Protein AF-M1ER18-F1 (afdb_monomer_lite)

Radius of gyration: 26.89 Å; chains: 1; bounding box: 60×54×52 Å

Secondary structure (DSSP, 8-state):
----------TTTTS-HHHHHHHHHHHHHHHTSPPPPHHHHHHHHHHHHHHHGGG-TTT-GGGGGG-TTS--S-----

Foldseek 3Di:
DDDDDPPDPPPVVVDDPVRVVVVVVVVVVVVPDDDDDCVPVVVVVVVVVVVCQVVDCVNPVVNCVPPPPPPPDDDDDD

Organism: Mustela putorius furo (NCBI:txid9669)

InterPro domains:
  IPR015898 G-protein, gamma subunit-like domain [PF00631] (15-78)
  IPR015898 G-protein, gamma subunit-like domain [PS50058] (13-78)
  IPR015898 G-protein, gamma subunit-like domain [SM00224] (17-78)
  IPR015898 G-protein, gamma subunit-like domain [SM01224] (14-78)
  IPR015898 G-protein, gamma subunit-like domain [cd00068] (17-73)
  IPR036284 G-protein gamma-like domain superfamily [G3DSA:4.10.260.10] (10-77)
  IPR036284 G-protein gamma-like domain superfamily [SSF48670] (10-73)
  IPR039227 Guanine nucleotide-binding protein G(I)/G(S)/G(O) subunit gamma-13 [PTHR15936] (11-78)

Sequence (78 aa):
PRLATSEAPDAMEEWDVPQMKKEVESLKYQLAFKREMSSKTIPELLKWIEDGIPKDPFLNPDLMKNNPWVEKGKCAIL

Structure (mmCIF, N/CA/C/O backbone):
data_AF-M1ER18-F1
#
_entry.id   AF-M1ER18-F1
#
loop_
_atom_site.group_PDB
_atom_site.id
_atom_site.type_symbol
_atom_site.label_atom_id
_atom_site.label_alt_id
_atom_site.label_comp_id
_atom_site.label_asym_id
_atom_site.label_entity_id
_atom_site.label_seq_id
_atom_site.pdbx_PDB_ins_code
_atom_site.Cartn_x
_atom_site.Cartn_y
_atom_site.Cartn_z
_atom_site.occupancy
_atom_site.B_iso_or_equiv
_atom_site.auth_seq_id
_atom_site.auth_comp_id
_atom_site.auth_asym_id
_atom_site.auth_atom_id
_atom_site.pdbx_PDB_model_num
ATOM 1 N N . PRO A 1 1 ? 45.304 20.717 6.930 1.00 44.88 1 PRO A N 1
ATOM 2 C CA . PRO A 1 1 ? 44.646 19.402 7.139 1.00 44.88 1 PRO A CA 1
ATOM 3 C C . PRO A 1 1 ? 43.780 19.038 5.920 1.00 44.88 1 PRO A C 1
ATOM 5 O O . PRO A 1 1 ? 42.752 19.669 5.702 1.00 44.88 1 PRO A O 1
ATOM 8 N N . ARG A 1 2 ? 44.242 18.107 5.070 1.00 43.94 2 ARG A N 1
ATOM 9 C CA . ARG A 1 2 ? 43.435 17.563 3.962 1.00 43.94 2 ARG A CA 1
ATOM 10 C C . ARG A 1 2 ? 42.340 16.678 4.558 1.00 43.94 2 ARG A C 1
ATOM 12 O O . ARG A 1 2 ? 42.655 15.773 5.323 1.00 43.94 2 ARG A O 1
ATOM 19 N N . LEU A 1 3 ? 41.084 16.964 4.224 1.00 50.09 3 LEU A N 1
ATOM 20 C CA . LEU A 1 3 ? 39.963 16.060 4.470 1.00 50.09 3 LEU A CA 1
ATOM 21 C C . LEU A 1 3 ? 40.244 14.752 3.723 1.00 50.09 3 LEU A C 1
ATOM 23 O O . LEU A 1 3 ? 40.497 14.779 2.520 1.00 50.09 3 LEU A O 1
ATOM 27 N N . ALA A 1 4 ? 40.263 13.639 4.454 1.00 49.12 4 ALA A N 1
ATOM 28 C CA . ALA A 1 4 ? 40.376 12.309 3.882 1.00 49.12 4 ALA A CA 1
ATOM 29 C C . ALA A 1 4 ? 39.144 12.059 3.004 1.00 49.12 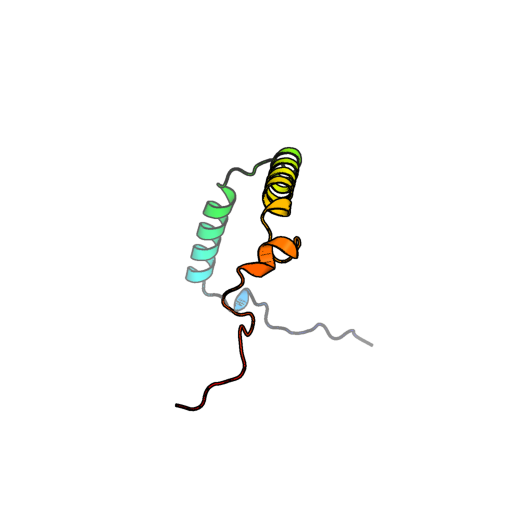4 ALA A C 1
ATOM 31 O O . ALA A 1 4 ? 38.024 11.957 3.502 1.00 49.12 4 ALA A O 1
ATOM 32 N N . THR A 1 5 ? 39.349 12.020 1.692 1.00 55.31 5 THR A N 1
ATOM 33 C CA . THR A 1 5 ? 38.384 11.461 0.751 1.00 55.31 5 THR A CA 1
ATOM 34 C C . THR A 1 5 ? 38.271 9.977 1.072 1.00 55.31 5 THR A C 1
ATOM 36 O O . THR A 1 5 ? 39.277 9.271 1.045 1.00 55.31 5 THR A O 1
ATOM 39 N N . SER A 1 6 ? 37.081 9.513 1.448 1.00 58.69 6 SER A N 1
ATOM 40 C CA . SER A 1 6 ? 36.815 8.094 1.654 1.00 58.69 6 SER A CA 1
ATOM 41 C C . SER A 1 6 ? 37.034 7.351 0.335 1.00 58.69 6 SER A C 1
ATOM 43 O O . SER A 1 6 ? 36.206 7.455 -0.567 1.00 58.69 6 SER A O 1
ATOM 45 N N . GLU A 1 7 ? 38.140 6.621 0.220 1.00 59.22 7 GLU A N 1
ATOM 46 C CA . GLU A 1 7 ? 38.378 5.622 -0.828 1.00 59.22 7 GLU A CA 1
ATOM 47 C C . GLU A 1 7 ? 37.494 4.393 -0.557 1.00 59.22 7 GLU A C 1
ATOM 49 O O . GLU A 1 7 ? 37.975 3.308 -0.241 1.00 59.22 7 GLU A O 1
ATOM 54 N N . ALA A 1 8 ? 36.173 4.568 -0.601 1.00 61.34 8 ALA A N 1
ATOM 55 C CA . ALA A 1 8 ? 35.307 3.427 -0.852 1.00 61.34 8 ALA A CA 1
ATOM 56 C C . ALA A 1 8 ? 35.462 3.097 -2.346 1.00 61.34 8 ALA A C 1
ATOM 58 O O . ALA A 1 8 ? 35.374 4.030 -3.151 1.00 61.34 8 ALA A O 1
ATOM 59 N N . PRO A 1 9 ? 35.731 1.835 -2.730 1.00 58.56 9 PRO A N 1
ATOM 60 C CA . PRO A 1 9 ? 35.715 1.457 -4.138 1.00 58.56 9 PRO A CA 1
ATOM 61 C C . PRO A 1 9 ? 34.361 1.864 -4.721 1.00 58.56 9 PRO A C 1
ATOM 63 O O . PRO A 1 9 ? 33.323 1.660 -4.083 1.00 58.56 9 PRO A O 1
ATOM 66 N N . ASP A 1 10 ? 34.378 2.512 -5.885 1.00 61.56 10 ASP A N 1
ATOM 67 C CA . ASP A 1 10 ? 33.153 2.962 -6.531 1.00 61.56 10 ASP A CA 1
ATOM 68 C C . ASP A 1 10 ? 32.321 1.712 -6.838 1.00 61.56 10 ASP A C 1
ATOM 70 O O . ASP A 1 10 ? 32.745 0.847 -7.601 1.00 61.56 10 ASP A O 1
ATOM 74 N N . ALA A 1 11 ? 31.161 1.560 -6.194 1.00 61.12 11 ALA A N 1
ATOM 75 C CA . ALA A 1 11 ? 30.362 0.334 -6.275 1.00 61.12 11 ALA A CA 1
ATOM 76 C C . ALA A 1 11 ? 29.915 0.015 -7.716 1.00 61.12 11 ALA A C 1
ATOM 78 O O . ALA A 1 11 ? 29.488 -1.102 -7.992 1.00 61.12 11 ALA A O 1
ATOM 79 N N . MET A 1 12 ? 30.017 0.982 -8.638 1.00 60.97 12 MET A N 1
ATOM 80 C CA . MET A 1 12 ? 29.808 0.780 -10.074 1.00 60.97 12 MET A CA 1
ATOM 81 C C . MET A 1 12 ? 31.000 0.143 -10.801 1.00 60.97 12 MET A C 1
ATOM 83 O O . MET A 1 12 ? 30.794 -0.477 -11.839 1.00 60.97 12 MET A O 1
ATOM 87 N N . GLU A 1 13 ? 32.223 0.289 -10.292 1.00 63.31 13 GLU A N 1
ATOM 88 C CA . GLU A 1 13 ? 33.437 -0.290 -10.888 1.00 63.31 13 GLU A CA 1
ATOM 89 C C . GLU A 1 13 ? 33.548 -1.798 -10.596 1.00 63.31 13 GLU A C 1
ATOM 91 O O . GLU A 1 13 ? 34.200 -2.537 -11.329 1.00 63.31 13 GLU A O 1
ATOM 96 N N . GLU A 1 14 ? 32.844 -2.273 -9.563 1.00 66.56 14 GLU A N 1
ATOM 97 C CA . GLU A 1 14 ? 32.750 -3.690 -9.191 1.00 66.56 14 GLU A CA 1
ATOM 98 C C . GLU A 1 14 ? 31.805 -4.497 -10.108 1.00 66.56 14 GLU A C 1
ATOM 100 O O . GLU A 1 14 ? 31.888 -5.724 -10.164 1.00 66.56 14 GLU A O 1
ATOM 105 N N . TRP A 1 15 ? 30.908 -3.834 -10.850 1.00 67.38 15 TRP A N 1
ATOM 106 C CA . TRP A 1 15 ? 29.888 -4.506 -11.660 1.00 67.38 15 TRP A CA 1
ATOM 107 C C . TRP A 1 15 ? 30.406 -4.809 -13.066 1.00 67.38 15 TRP A C 1
ATOM 109 O O . TRP A 1 15 ? 30.923 -3.935 -13.762 1.00 67.38 15 TRP A O 1
ATOM 119 N N . ASP A 1 16 ? 30.213 -6.046 -13.531 1.00 81.88 16 ASP A N 1
ATOM 120 C CA . ASP A 1 16 ? 30.582 -6.410 -14.897 1.00 81.88 16 ASP A CA 1
ATOM 121 C C . ASP A 1 16 ? 29.633 -5.781 -15.945 1.00 81.88 16 ASP A C 1
ATOM 123 O O . ASP A 1 16 ? 28.468 -5.448 -15.692 1.00 81.88 16 ASP A O 1
ATOM 127 N N . VAL A 1 17 ? 30.140 -5.586 -17.169 1.00 86.31 17 VAL A N 1
ATOM 128 C CA . VAL A 1 17 ? 29.373 -4.979 -18.275 1.00 86.31 17 VAL A CA 1
ATOM 129 C C . VAL A 1 17 ? 28.046 -5.720 -18.558 1.00 86.31 17 VAL A C 1
ATOM 131 O O . VAL A 1 17 ? 27.041 -5.050 -18.827 1.00 86.31 17 VAL A O 1
ATOM 134 N N . PRO A 1 18 ? 27.979 -7.069 -18.536 1.00 89.31 18 PRO A N 1
ATOM 135 C CA . PRO A 1 18 ? 26.714 -7.803 -18.620 1.00 89.31 18 PRO A CA 1
ATOM 136 C C . PRO A 1 18 ? 25.680 -7.428 -17.547 1.00 89.31 18 PRO A C 1
ATOM 138 O O . PRO A 1 18 ? 24.509 -7.218 -17.883 1.00 89.31 18 PRO A O 1
ATOM 141 N N . GLN A 1 19 ? 26.089 -7.308 -16.286 1.00 89.62 19 GLN A N 1
ATOM 142 C CA . GLN A 1 19 ? 25.224 -6.951 -15.166 1.00 89.62 19 GLN A CA 1
ATOM 143 C C . GLN A 1 19 ? 24.681 -5.531 -15.333 1.00 89.62 19 GLN A C 1
ATOM 145 O O . GLN A 1 19 ? 23.472 -5.319 -15.226 1.00 89.62 19 GLN A O 1
ATOM 150 N N . MET A 1 20 ? 25.529 -4.579 -15.728 1.00 88.56 20 MET A N 1
ATOM 151 C CA . MET A 1 20 ? 25.088 -3.212 -16.028 1.00 88.56 20 MET A CA 1
ATOM 152 C C . MET A 1 20 ? 24.036 -3.167 -17.142 1.00 88.56 20 MET A C 1
ATOM 154 O O . MET A 1 20 ? 23.043 -2.447 -17.037 1.00 88.56 20 MET A O 1
ATOM 158 N N . LYS A 1 21 ? 24.209 -3.955 -18.212 1.00 92.75 21 LYS A N 1
ATOM 159 C CA . LYS A 1 21 ? 23.215 -4.034 -19.297 1.00 92.75 21 LYS A CA 1
ATOM 160 C C . LYS A 1 21 ? 21.875 -4.565 -18.796 1.00 92.75 21 LYS A C 1
ATOM 162 O O . LYS A 1 21 ? 20.836 -4.037 -19.184 1.00 92.75 21 LYS A O 1
ATOM 167 N N . LYS A 1 22 ? 21.892 -5.574 -17.922 1.00 94.50 2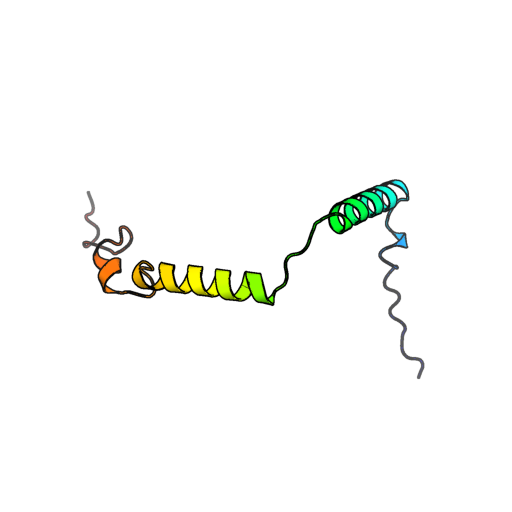2 LYS A N 1
ATOM 168 C CA . LYS A 1 22 ? 20.677 -6.114 -17.304 1.00 94.50 22 LYS A CA 1
ATOM 169 C C . LYS A 1 22 ? 19.952 -5.054 -16.470 1.00 94.50 22 LYS A C 1
ATOM 171 O O . LYS A 1 22 ? 18.733 -4.940 -16.587 1.00 94.50 22 LYS A O 1
ATOM 176 N N . GLU A 1 23 ? 20.678 -4.251 -15.696 1.00 93.44 23 GLU A N 1
ATOM 177 C CA . GLU A 1 23 ? 20.069 -3.150 -14.938 1.00 93.44 23 GLU A CA 1
ATOM 178 C C . GLU A 1 23 ? 19.495 -2.066 -15.843 1.00 93.44 23 GLU A C 1
ATOM 180 O O . GLU A 1 23 ? 18.393 -1.582 -15.599 1.00 93.44 23 GLU A O 1
ATOM 185 N N . VAL A 1 24 ? 20.179 -1.720 -16.934 1.00 95.25 24 VAL A N 1
ATOM 186 C CA . VAL A 1 24 ? 19.649 -0.762 -17.913 1.00 95.25 24 VAL A CA 1
ATOM 187 C C . VAL A 1 24 ? 18.323 -1.254 -18.500 1.00 95.25 24 VAL A C 1
ATOM 189 O O . VAL A 1 24 ? 17.376 -0.473 -18.606 1.00 95.25 24 VAL A O 1
ATOM 192 N N . GLU A 1 25 ? 18.215 -2.538 -18.843 1.00 96.94 25 GLU A N 1
ATOM 193 C CA . GLU A 1 25 ? 16.954 -3.113 -19.328 1.00 96.94 25 GLU A CA 1
ATOM 194 C C . GLU A 1 25 ? 15.873 -3.156 -18.234 1.00 96.94 25 GLU A C 1
ATOM 196 O O . GLU A 1 25 ? 14.717 -2.813 -18.498 1.00 96.94 25 GLU A O 1
ATOM 201 N N . SER A 1 26 ? 16.243 -3.473 -16.989 1.00 96.88 26 SER A N 1
ATOM 202 C CA . SER A 1 26 ? 15.347 -3.385 -15.826 1.00 96.88 26 SER A CA 1
ATOM 203 C C . SER A 1 26 ? 14.799 -1.965 -15.634 1.00 96.88 26 SER A C 1
ATOM 205 O O . SER A 1 26 ? 13.595 -1.776 -15.454 1.00 96.88 26 SER A O 1
ATOM 207 N N . LEU A 1 27 ? 15.652 -0.945 -15.743 1.00 97.00 27 LEU A N 1
ATOM 208 C CA . LEU A 1 27 ? 15.267 0.459 -15.603 1.00 97.00 27 LEU A CA 1
ATOM 209 C C . LEU A 1 27 ? 14.375 0.932 -16.755 1.00 97.00 27 LEU A C 1
ATOM 211 O O . LEU A 1 27 ? 13.395 1.637 -16.512 1.00 97.00 27 LEU A 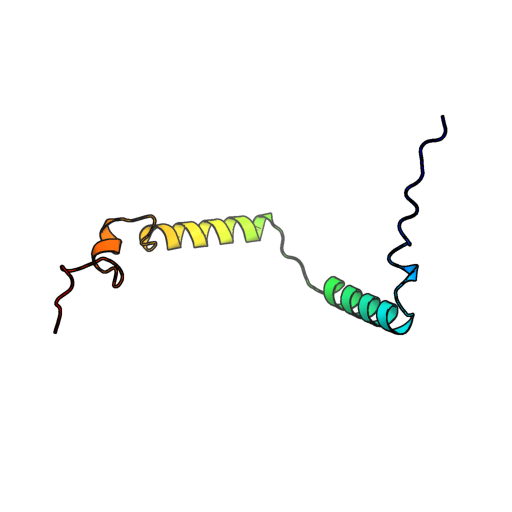O 1
ATOM 215 N N . LYS A 1 28 ? 14.657 0.521 -17.998 1.00 97.38 28 LYS A N 1
ATOM 216 C CA . LYS A 1 28 ? 13.777 0.799 -19.147 1.00 97.38 28 LYS A CA 1
ATOM 217 C C . LYS A 1 28 ? 12.387 0.203 -18.940 1.00 97.38 28 LYS A C 1
ATOM 219 O O . LYS A 1 28 ? 11.392 0.880 -19.195 1.00 97.38 28 LYS A O 1
ATOM 224 N N . TYR A 1 29 ? 12.321 -1.032 -18.444 1.00 97.69 29 TYR A N 1
ATOM 225 C CA . TYR A 1 29 ? 11.059 -1.680 -18.101 1.00 97.69 29 TYR A CA 1
ATOM 226 C C . TYR A 1 29 ? 10.315 -0.910 -17.001 1.00 97.69 29 TYR A C 1
ATOM 228 O O . TYR A 1 29 ? 9.140 -0.583 -17.163 1.00 97.69 29 TYR A O 1
ATOM 236 N N . GLN A 1 30 ? 11.010 -0.531 -15.925 1.00 96.75 30 GLN A N 1
ATOM 237 C C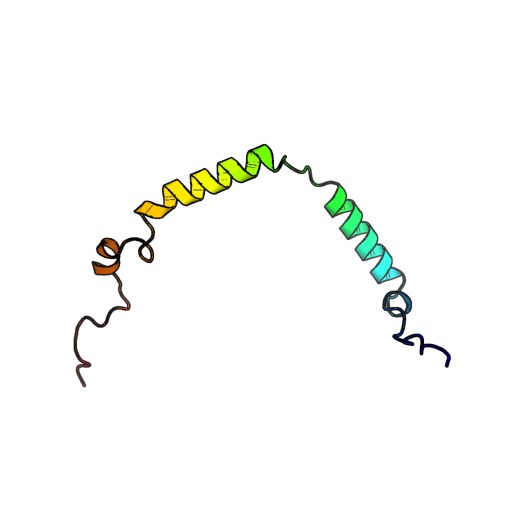A . GLN A 1 30 ? 10.426 0.253 -14.834 1.00 96.75 30 GLN A CA 1
ATOM 238 C C . GLN A 1 30 ? 9.926 1.635 -15.289 1.00 96.75 30 GLN A C 1
ATOM 240 O O . GLN A 1 30 ? 8.896 2.128 -14.826 1.00 96.75 30 GLN A O 1
ATOM 245 N N . LEU A 1 31 ? 10.634 2.274 -16.219 1.00 96.56 31 LEU A N 1
ATOM 246 C CA . LEU A 1 31 ? 10.250 3.573 -16.765 1.00 96.56 31 LEU A CA 1
ATOM 247 C C . LEU A 1 31 ? 8.941 3.507 -17.565 1.00 96.56 31 LEU A C 1
ATOM 249 O O . LEU A 1 31 ? 8.190 4.483 -17.574 1.00 96.56 31 LEU A O 1
ATOM 253 N N . ALA A 1 32 ? 8.658 2.368 -18.202 1.00 96.44 32 ALA A N 1
ATOM 254 C CA . ALA A 1 32 ? 7.460 2.165 -19.012 1.00 96.44 32 ALA A CA 1
ATOM 255 C C . ALA A 1 32 ? 6.164 2.055 -18.185 1.00 96.44 32 ALA A C 1
ATOM 257 O O . ALA A 1 32 ? 5.070 2.140 -18.751 1.00 96.44 32 ALA A O 1
ATOM 258 N N . PHE A 1 33 ? 6.251 1.901 -16.858 1.00 95.88 33 PHE A N 1
ATOM 259 C CA . PHE A 1 33 ? 5.064 1.878 -16.007 1.00 95.88 33 PHE A CA 1
ATOM 260 C C . PHE A 1 33 ? 4.357 3.235 -15.991 1.00 95.88 33 PHE A C 1
ATOM 262 O O . PHE A 1 33 ? 4.926 4.276 -15.646 1.00 95.88 33 PHE A O 1
ATOM 269 N N . LYS A 1 34 ? 3.061 3.208 -16.309 1.00 95.81 34 LYS A N 1
ATOM 270 C CA . LYS A 1 34 ? 2.184 4.367 -16.149 1.00 95.81 34 LYS A CA 1
ATOM 271 C C . LYS A 1 34 ? 1.963 4.617 -14.662 1.00 95.81 34 LYS A C 1
ATOM 273 O O . LYS A 1 34 ? 1.487 3.740 -13.948 1.00 95.81 34 LYS A O 1
ATOM 278 N N . ARG A 1 35 ? 2.307 5.822 -14.213 1.00 95.62 35 ARG A N 1
ATOM 279 C CA . ARG A 1 35 ? 2.081 6.270 -12.837 1.00 95.62 35 ARG A CA 1
ATOM 280 C C . ARG A 1 35 ? 0.707 6.910 -12.730 1.00 95.62 35 ARG A C 1
ATOM 282 O O . ARG A 1 35 ? 0.297 7.648 -13.627 1.00 95.62 35 ARG A O 1
ATOM 289 N N . GLU A 1 36 ? 0.027 6.653 -11.625 1.00 95.38 36 GLU A N 1
ATOM 290 C CA . GLU A 1 36 ? -1.178 7.384 -11.261 1.00 95.38 36 GLU A CA 1
ATOM 291 C C . GLU A 1 36 ? -0.833 8.587 -10.378 1.00 95.38 36 GLU A C 1
ATOM 293 O O . GLU A 1 36 ? 0.184 8.603 -9.683 1.00 95.38 36 GLU A O 1
ATOM 298 N N . MET A 1 37 ? -1.667 9.626 -10.436 1.00 97.31 37 MET A N 1
ATOM 299 C CA . MET A 1 37 ? -1.492 10.814 -9.610 1.00 97.31 37 MET A CA 1
ATOM 300 C C . MET A 1 37 ? -1.748 10.483 -8.142 1.00 97.31 37 MET A C 1
ATOM 302 O O . MET A 1 37 ? -2.799 9.938 -7.807 1.00 97.31 37 MET A O 1
ATOM 306 N N . SER A 1 38 ? -0.858 10.923 -7.253 1.00 97.00 38 SER A N 1
ATOM 307 C CA . SER A 1 38 ? -1.043 10.761 -5.805 1.00 97.00 38 SER A CA 1
ATOM 308 C C . SER A 1 38 ? -2.331 11.413 -5.297 1.00 97.00 38 SER A C 1
ATOM 310 O O . SER A 1 38 ? -2.940 10.927 -4.354 1.00 97.00 38 SER A O 1
ATOM 312 N N . SER A 1 39 ? -2.797 12.482 -5.952 1.00 97.38 39 SER A N 1
ATOM 313 C CA . SER A 1 39 ? -4.084 13.116 -5.641 1.00 97.38 39 SER A CA 1
ATOM 314 C C . SER A 1 39 ? -5.299 12.220 -5.900 1.00 97.38 39 SER A C 1
ATOM 316 O O . SER A 1 39 ? -6.373 12.528 -5.395 1.00 97.38 39 SER A O 1
ATOM 318 N N . LYS A 1 40 ? -5.147 11.134 -6.667 1.00 96.38 40 LYS A N 1
ATOM 319 C CA . LYS A 1 40 ? -6.174 10.102 -6.864 1.00 96.38 40 LYS A CA 1
ATOM 320 C C . LYS A 1 40 ? -5.964 8.914 -5.932 1.00 96.38 40 LYS A C 1
ATOM 322 O O . LYS A 1 40 ? -6.884 8.534 -5.218 1.00 96.38 40 LYS A O 1
ATOM 327 N N . THR A 1 41 ? -4.741 8.385 -5.883 1.00 97.38 41 THR A N 1
ATOM 328 C CA . THR A 1 41 ? -4.457 7.156 -5.126 1.00 97.38 41 THR A CA 1
ATOM 329 C C . THR A 1 41 ? -4.526 7.355 -3.613 1.00 97.38 41 THR A C 1
ATOM 331 O O . THR A 1 41 ? -4.939 6.446 -2.899 1.00 97.38 41 THR A O 1
ATOM 334 N N . ILE A 1 42 ? -4.168 8.538 -3.099 1.00 98.00 42 ILE A N 1
ATOM 335 C CA . ILE A 1 42 ? -4.221 8.816 -1.656 1.00 98.00 42 ILE A CA 1
ATOM 336 C C . ILE A 1 42 ? -5.671 8.811 -1.141 1.00 98.00 42 ILE A C 1
ATOM 338 O O . ILE A 1 42 ? -5.931 8.087 -0.181 1.00 98.00 42 ILE A O 1
ATOM 342 N N . PRO A 1 43 ? -6.635 9.541 -1.742 1.00 98.12 43 PRO A N 1
ATOM 343 C CA . PRO A 1 43 ? -8.035 9.446 -1.326 1.00 98.12 43 PRO A CA 1
ATOM 344 C C . PRO A 1 43 ? -8.616 8.031 -1.396 1.00 98.12 43 PRO A C 1
ATOM 346 O O . PRO A 1 43 ? -9.369 7.638 -0.509 1.00 98.12 43 PRO A O 1
ATOM 349 N N . GLU A 1 44 ? -8.260 7.252 -2.420 1.00 97.69 44 GLU A N 1
ATOM 350 C CA . GLU A 1 44 ? -8.706 5.858 -2.541 1.00 97.69 44 GLU A CA 1
ATOM 351 C C . GLU A 1 44 ? -8.159 4.981 -1.413 1.00 97.69 44 GLU A C 1
ATOM 353 O O . GLU A 1 44 ? -8.907 4.202 -0.819 1.00 97.69 44 GLU A O 1
ATOM 358 N N . LEU A 1 45 ? -6.879 5.152 -1.069 1.00 98.12 45 LEU A N 1
ATOM 359 C CA . LEU A 1 45 ? -6.266 4.467 0.065 1.00 98.12 45 LEU A CA 1
ATOM 360 C C . LEU A 1 45 ? -6.937 4.856 1.387 1.00 98.12 45 LEU A C 1
ATOM 362 O O . LEU A 1 45 ? -7.234 3.978 2.193 1.00 98.12 45 LEU A O 1
ATOM 366 N N . LEU A 1 46 ? -7.205 6.146 1.606 1.00 98.19 46 LEU A N 1
ATOM 367 C CA . LEU A 1 46 ? -7.897 6.620 2.809 1.00 98.19 46 LEU A CA 1
ATOM 368 C C . LEU A 1 46 ? -9.281 5.991 2.935 1.00 98.19 46 LEU A C 1
ATOM 370 O O . LEU A 1 46 ? -9.602 5.436 3.981 1.00 98.19 46 LEU A O 1
ATOM 374 N N . LYS A 1 47 ? -10.054 5.990 1.847 1.00 97.88 47 LYS A N 1
ATOM 375 C CA . LYS A 1 47 ? -11.367 5.347 1.815 1.00 97.88 47 LYS A CA 1
ATOM 376 C C . LYS A 1 47 ? -11.277 3.857 2.154 1.00 97.88 47 LYS A C 1
ATOM 378 O O . LYS A 1 47 ? -12.065 3.360 2.951 1.00 97.88 47 LYS A O 1
ATOM 383 N N . TRP A 1 48 ? -10.306 3.147 1.580 1.00 97.94 48 TRP A N 1
ATOM 384 C CA . TRP A 1 48 ? -10.105 1.726 1.868 1.00 97.94 48 TRP A CA 1
ATOM 385 C C . TRP A 1 48 ? -9.768 1.470 3.345 1.00 97.94 48 TRP A C 1
ATOM 387 O O . TRP A 1 48 ? -10.281 0.517 3.934 1.00 97.94 48 TRP A O 1
ATOM 397 N N . ILE A 1 49 ? -8.951 2.335 3.956 1.00 97.75 49 ILE A N 1
ATOM 398 C CA . ILE A 1 49 ? -8.648 2.277 5.391 1.00 97.75 49 ILE A CA 1
ATOM 399 C C . ILE A 1 49 ? -9.925 2.513 6.202 1.00 97.75 49 ILE A C 1
ATOM 401 O O . ILE A 1 49 ? -10.256 1.692 7.053 1.00 97.75 49 ILE A O 1
ATOM 405 N N . GLU A 1 50 ? -10.662 3.589 5.924 1.00 97.31 50 GLU A N 1
ATOM 406 C CA . GLU A 1 50 ? -11.902 3.948 6.626 1.00 97.31 50 GLU A CA 1
ATOM 407 C C . GLU A 1 50 ? -12.951 2.830 6.567 1.00 97.31 50 GLU A C 1
ATOM 409 O O . GLU A 1 50 ? -13.538 2.484 7.592 1.00 97.31 50 GLU A O 1
ATOM 414 N N . ASP A 1 51 ? -13.122 2.195 5.406 1.00 97.44 51 ASP A N 1
ATOM 415 C CA . ASP A 1 51 ? -14.020 1.048 5.217 1.00 97.44 51 ASP A CA 1
ATOM 416 C C . ASP A 1 51 ? -13.566 -0.204 6.004 1.00 97.44 51 ASP A C 1
ATOM 418 O O . ASP A 1 51 ? -14.375 -1.092 6.322 1.00 97.44 51 ASP A O 1
ATOM 422 N N . GLY A 1 52 ? -12.266 -0.302 6.294 1.00 96.12 52 GLY A N 1
ATOM 423 C CA . GLY A 1 52 ? -11.639 -1.370 7.069 1.00 96.12 52 GLY A CA 1
ATOM 424 C C . GLY A 1 52 ? -11.693 -1.149 8.581 1.00 96.12 52 GLY A C 1
ATOM 425 O O . GLY A 1 52 ? -11.824 -2.129 9.318 1.00 96.12 52 GLY A O 1
ATOM 426 N N . ILE A 1 53 ? -11.667 0.108 9.046 1.00 95.50 53 ILE A N 1
ATOM 427 C CA . ILE A 1 53 ? -11.627 0.455 10.477 1.00 95.50 53 ILE A CA 1
ATOM 428 C C . ILE A 1 53 ? -12.710 -0.274 11.281 1.00 95.50 53 ILE A C 1
ATOM 430 O O . ILE A 1 53 ? -12.337 -0.907 12.261 1.00 95.50 53 ILE A O 1
ATOM 434 N N . PRO A 1 54 ? -14.008 -0.294 10.907 1.00 93.88 54 PRO A N 1
ATOM 435 C CA . PRO A 1 54 ? -15.047 -0.954 11.706 1.00 93.88 54 PRO A CA 1
ATOM 436 C C . PRO A 1 54 ? -14.900 -2.477 11.809 1.00 93.88 54 PRO A C 1
ATOM 438 O O . PRO A 1 54 ? -15.580 -3.105 12.617 1.00 93.88 54 PRO A O 1
ATOM 441 N N . LYS A 1 55 ? -14.076 -3.085 10.949 1.00 92.12 55 LYS A N 1
ATOM 442 C CA . LYS A 1 55 ? -13.865 -4.538 10.863 1.00 92.12 55 LYS A CA 1
ATOM 443 C C . LYS A 1 55 ? -12.536 -4.967 11.471 1.00 92.12 55 LYS A C 1
ATOM 445 O O . LYS A 1 55 ? -12.297 -6.166 11.580 1.00 92.12 55 LYS A O 1
ATOM 450 N N . ASP A 1 56 ? -11.684 -4.016 11.840 1.00 92.81 56 ASP A N 1
ATOM 451 C CA . ASP A 1 56 ? -10.371 -4.291 12.401 1.00 92.81 56 ASP A CA 1
ATOM 452 C C . ASP A 1 56 ? -10.499 -4.709 13.879 1.00 92.81 56 ASP A C 1
ATOM 454 O O . ASP A 1 56 ? -10.905 -3.893 14.716 1.00 92.81 56 ASP A O 1
ATOM 458 N N . PRO A 1 57 ? -10.153 -5.959 14.244 1.00 89.94 57 PRO A N 1
ATOM 459 C CA . PRO A 1 57 ? -10.226 -6.417 15.626 1.00 89.94 57 PRO A CA 1
ATOM 460 C C . PRO A 1 57 ? -9.240 -5.723 16.566 1.00 89.94 57 PRO A C 1
ATOM 462 O O . PRO A 1 57 ? -9.478 -5.710 17.771 1.00 89.94 57 PRO A O 1
ATOM 465 N N . PHE A 1 58 ? -8.156 -5.141 16.049 1.00 89.44 58 PHE A N 1
ATOM 466 C CA . PHE A 1 58 ? -7.192 -4.394 16.859 1.00 89.44 58 PHE A CA 1
ATOM 467 C C . PHE A 1 58 ? -7.684 -2.990 17.209 1.00 89.44 58 PHE A C 1
ATOM 469 O O . PHE A 1 58 ? -7.283 -2.444 18.235 1.00 89.44 58 PHE A O 1
ATOM 476 N N . LEU A 1 59 ? -8.568 -2.419 16.387 1.00 91.75 59 LEU A N 1
ATOM 477 C CA . LEU A 1 59 ? -9.183 -1.116 16.647 1.00 91.75 59 LEU A CA 1
ATOM 478 C C . LEU A 1 59 ? -10.523 -1.235 17.384 1.00 91.75 59 LEU A C 1
ATOM 480 O O . LEU A 1 59 ? -10.911 -0.305 18.087 1.00 91.75 59 LEU A O 1
ATOM 484 N N . ASN A 1 60 ? -11.215 -2.375 17.261 1.00 89.69 60 ASN A N 1
ATOM 485 C CA . ASN A 1 60 ? -12.536 -2.599 17.853 1.00 89.69 60 ASN A CA 1
ATOM 486 C C . ASN A 1 60 ? -12.509 -3.784 18.836 1.00 89.69 60 ASN A C 1
ATOM 488 O O . ASN A 1 60 ? -12.651 -4.939 18.419 1.00 89.69 60 ASN A O 1
ATOM 492 N N . PRO A 1 61 ? -12.413 -3.522 20.155 1.00 85.31 61 PRO A N 1
ATOM 493 C CA . PRO A 1 61 ? -12.345 -4.561 21.188 1.00 85.31 61 PRO A CA 1
ATOM 494 C C . PRO A 1 61 ? -13.522 -5.545 21.175 1.00 85.31 61 PRO A C 1
ATOM 496 O O . PRO A 1 61 ? -13.369 -6.709 21.543 1.00 85.31 61 PRO A O 1
ATOM 499 N N . ASP A 1 62 ? -14.697 -5.114 20.714 1.00 84.94 62 ASP A N 1
ATOM 500 C CA . ASP A 1 62 ? -15.873 -5.979 20.603 1.00 84.94 62 ASP A CA 1
ATOM 501 C C . ASP A 1 62 ? -15.685 -7.139 19.618 1.00 84.94 62 ASP A C 1
ATOM 503 O O . ASP A 1 62 ? -16.256 -8.214 19.824 1.00 84.94 62 ASP A O 1
ATOM 507 N N . LEU A 1 63 ? -14.842 -6.963 18.598 1.00 83.31 63 LEU A N 1
ATOM 508 C CA . LEU A 1 63 ? -14.502 -8.008 17.631 1.00 83.31 63 LEU A CA 1
ATOM 509 C C . LEU A 1 63 ? -13.475 -9.006 18.188 1.00 83.31 63 LEU A C 1
ATOM 511 O O . LEU A 1 63 ? -13.403 -10.145 17.722 1.00 83.31 63 LEU A O 1
ATOM 515 N N . MET A 1 64 ? -12.724 -8.635 19.232 1.00 81.06 64 MET A N 1
ATOM 516 C CA . MET A 1 64 ? -11.752 -9.525 19.879 1.00 81.06 64 MET A CA 1
ATOM 517 C C . MET A 1 64 ? -12.398 -10.656 20.688 1.00 81.06 64 MET A C 1
ATOM 519 O O . MET A 1 64 ? -11.713 -11.614 21.045 1.00 81.06 64 MET A O 1
ATOM 523 N N . LYS A 1 65 ? -13.714 -10.614 20.937 1.00 78.75 65 LYS A N 1
ATOM 524 C CA . LYS A 1 65 ? -14.448 -11.687 21.639 1.00 78.75 65 LYS A CA 1
ATOM 525 C C . LYS A 1 65 ? -14.351 -13.040 20.919 1.00 78.75 65 LYS A C 1
ATOM 527 O O . LYS A 1 65 ? -14.383 -14.086 21.564 1.00 78.75 65 LYS A O 1
ATOM 532 N N . ASN A 1 66 ? -14.164 -13.022 19.599 1.00 74.12 66 ASN A N 1
ATOM 533 C CA . ASN A 1 66 ? -14.001 -14.221 18.775 1.00 74.12 66 ASN A CA 1
ATOM 534 C C . ASN A 1 66 ? -12.531 -14.604 18.539 1.00 74.12 66 ASN A C 1
ATOM 536 O O . ASN A 1 66 ? -12.265 -15.511 17.753 1.00 74.12 66 ASN A O 1
ATOM 540 N N . ASN A 1 67 ? -11.578 -13.946 19.207 1.00 80.88 67 ASN A N 1
ATOM 541 C CA . ASN A 1 67 ? -10.154 -14.202 19.026 1.00 80.88 67 ASN A CA 1
ATOM 542 C C . ASN A 1 67 ? -9.807 -15.668 19.388 1.00 80.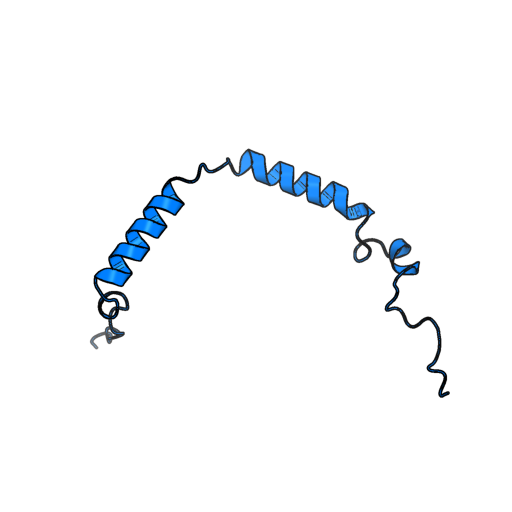88 67 ASN A C 1
ATOM 544 O O . ASN A 1 67 ? -10.012 -16.076 20.536 1.00 80.88 67 ASN A O 1
ATOM 548 N N . PRO A 1 68 ? -9.281 -16.476 18.446 1.00 80.62 68 PRO A N 1
ATOM 549 C CA . PRO A 1 68 ? -8.899 -17.861 18.715 1.00 80.62 68 PRO A CA 1
ATOM 550 C C . PRO A 1 68 ? -7.629 -17.984 19.573 1.00 80.62 68 PRO A C 1
ATOM 552 O O . PRO A 1 68 ? -7.403 -19.045 20.147 1.00 80.62 68 PRO A O 1
ATOM 555 N N . TRP A 1 69 ? -6.832 -16.917 19.686 1.00 78.81 69 TRP A N 1
ATOM 556 C CA . TRP A 1 69 ? -5.591 -16.873 20.467 1.00 78.81 69 TRP A CA 1
ATOM 557 C C . TRP A 1 69 ? -5.767 -16.327 21.886 1.00 78.81 69 TRP A C 1
ATOM 559 O O . TRP A 1 69 ? -4.809 -16.328 22.655 1.00 78.81 69 TRP A O 1
ATOM 569 N N . VAL A 1 70 ? -6.962 -15.850 22.255 1.00 78.06 70 VAL A N 1
ATOM 570 C CA . VAL A 1 70 ? -7.222 -15.475 23.649 1.00 78.06 70 VAL A CA 1
ATOM 571 C C . VAL A 1 70 ? -7.352 -16.756 24.473 1.00 78.06 70 VAL A C 1
ATOM 573 O O . VAL A 1 70 ? -8.077 -17.670 24.077 1.00 78.06 70 VAL A O 1
ATOM 576 N N . GLU A 1 71 ? -6.645 -16.856 25.601 1.00 72.81 71 GLU A N 1
ATOM 577 C CA . GLU A 1 71 ? -6.800 -18.001 26.505 1.00 72.81 71 GLU A CA 1
ATOM 578 C C . GLU A 1 71 ? -8.255 -18.073 26.985 1.00 72.81 71 GLU A C 1
ATOM 580 O O . GLU A 1 71 ? -8.719 -17.238 27.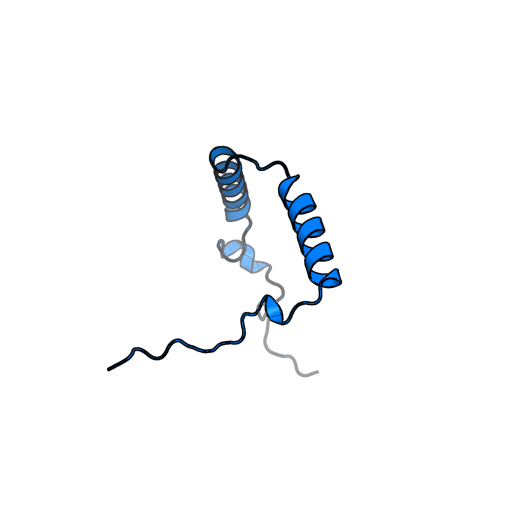760 1.00 72.81 71 GLU A O 1
ATOM 585 N N . LYS A 1 72 ? -8.994 -19.081 26.510 1.00 69.81 72 LYS A N 1
ATOM 586 C CA . LYS A 1 72 ? -10.389 -19.322 26.913 1.00 69.81 72 LYS A CA 1
ATOM 587 C C . LYS A 1 72 ? -10.503 -20.135 28.211 1.00 69.81 72 LYS A C 1
ATOM 589 O O . LYS A 1 72 ? -11.608 -20.336 28.705 1.00 69.81 72 LYS A O 1
ATOM 594 N N . GLY A 1 73 ? -9.385 -20.592 28.780 1.00 69.06 73 GLY A N 1
ATOM 595 C CA . GLY A 1 73 ? -9.344 -21.372 30.017 1.00 69.06 73 GLY A CA 1
ATOM 596 C C . GLY A 1 73 ? -7.919 -21.728 30.442 1.00 69.06 73 GLY A C 1
ATOM 597 O O . GLY A 1 73 ? -6.984 -21.603 29.657 1.00 69.06 73 GLY A O 1
ATOM 598 N N . LYS A 1 74 ? -7.758 -22.175 31.694 1.00 68.69 74 LYS A N 1
ATOM 599 C CA . LYS A 1 74 ? -6.468 -22.643 32.225 1.00 68.69 74 LYS A CA 1
ATOM 600 C C . LYS A 1 74 ? -6.072 -23.961 31.554 1.00 68.69 74 LYS A C 1
ATOM 602 O O . LYS A 1 74 ? -6.932 -24.815 31.353 1.00 68.69 74 LYS A O 1
ATOM 607 N N . CYS A 1 75 ? -4.780 -24.114 31.257 1.00 64.69 75 CYS A N 1
ATOM 608 C CA . CYS A 1 75 ? -4.168 -25.338 30.736 1.00 64.69 75 CYS A CA 1
ATOM 609 C C . CYS A 1 75 ? -4.699 -26.584 31.473 1.00 64.69 75 CYS A C 1
ATOM 611 O O . CYS A 1 75 ? -4.474 -26.739 32.675 1.00 64.69 75 CYS A O 1
ATOM 613 N N . ALA A 1 76 ? -5.431 -27.447 30.762 1.00 65.31 76 ALA A N 1
ATOM 614 C CA . ALA A 1 76 ? -5.802 -28.765 31.256 1.00 65.31 76 ALA A CA 1
ATOM 615 C C . ALA A 1 76 ? -4.665 -29.727 30.906 1.00 65.31 76 ALA A C 1
ATOM 617 O O . ALA A 1 76 ? -4.428 -30.019 29.735 1.00 65.31 76 ALA A O 1
ATOM 618 N N . ILE A 1 77 ? -3.943 -30.181 31.927 1.00 62.81 77 ILE A N 1
ATOM 619 C CA . ILE A 1 77 ? -3.001 -31.289 31.790 1.00 62.81 77 ILE A CA 1
ATOM 620 C C . ILE A 1 77 ? -3.851 -32.552 31.587 1.00 62.81 77 ILE A C 1
ATOM 622 O O . ILE A 1 77 ? -4.663 -32.873 32.456 1.00 62.81 77 ILE A O 1
ATOM 626 N N . LEU A 1 78 ? -3.716 -33.185 30.416 1.00 58.28 78 LEU A N 1
ATOM 627 C CA . LEU A 1 78 ? -4.321 -34.482 30.084 1.00 58.28 78 LEU A CA 1
ATOM 628 C C . LEU A 1 78 ? -3.569 -35.627 30.767 1.00 58.28 78 LEU A C 1
ATOM 630 O O . LEU A 1 78 ? -2.318 -35.570 30.783 1.00 58.28 78 LEU A O 1
#

pLDDT: mean 82.88, std 15.96, range [43.94, 98.19]